Protein AF-A0A1I6G4V3-F1 (afdb_monomer)

pLDDT: mean 88.9, std 9.13, range [55.41, 96.25]

Mean predicted aligned error: 4.41 Å

Sequence (61 aa):
MVCGEPITVVTNGVAWYTDAGSDATVRHEGRIELYDAYVRLCDPVGASWVPRENVEMVSEV

Solvent-accessible surface area (backbone atoms only — not comparable to full-atom values): 3649 Å² total; per-residue (Å²): 133,87,85,77,78,60,80,43,74,37,73,53,18,42,37,34,29,49,49,98,90,43,96,53,77,43,80,48,76,36,33,34,35,36,40,93,67,30,34,37,44,47,50,99,89,49,71,49,80,40,52,44,92,40,45,79,46,77,44,77,115

Secondary structure (DSSP, 8-state):
---S--SEEEEEEEEEEE-TT-SSEEEEEEEEEE-SSEEEEEETTEEEEEEGG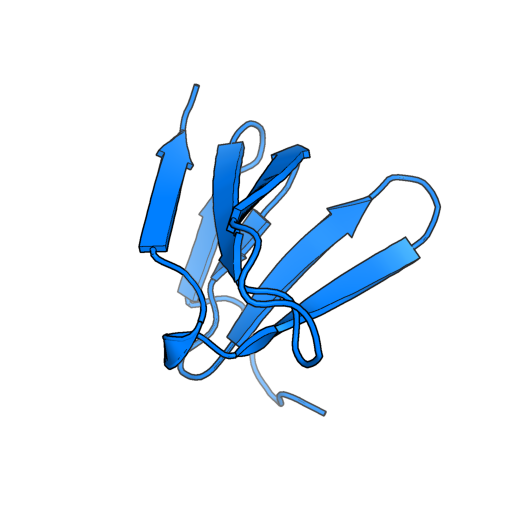GEEEEEE-

Nearest PDB structures (foldseek):
  9c9m-assembly1_C  TM=7.707E-01  e=8.573E-02  Human immunodeficiency virus 1
  8w34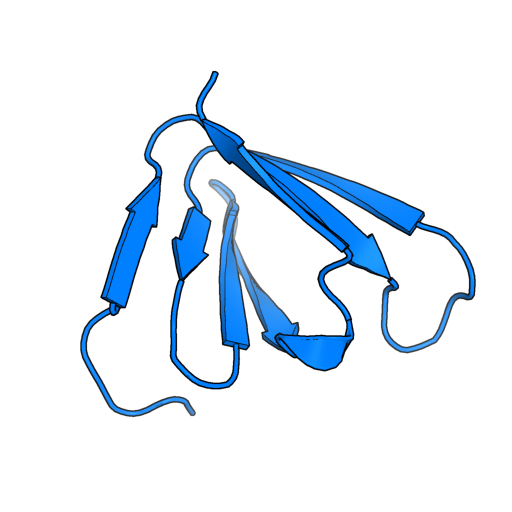-assembly1_L  TM=7.472E-01  e=7.256E-02  Human immunodeficiency virus 1
  6t6j-assembly1_C  TM=7.032E-01  e=9.581E-02  Human immunodeficiency virus 1
  8fnl-assembly1_J  TM=7.881E-01  e=3.845E-01  Homo sapiens
  5c5b-assembly2_D  TM=4.217E-01  e=1.823E+00  Homo sapiens

Foldseek 3Di:
DDPDAFPDKAAFKKWWFDDPPDPDIDIATGIWGHDPQWIWRDDPVDIDIGGPVGIPDMDHD

Organism: NCBI:txid553469

Radius of gyration: 10.73 Å; Cα contacts (8 Å, |Δi|>4): 132; chains: 1; bounding box: 26×23×27 Å

Structure (mmCIF, N/CA/C/O backbone):
data_AF-A0A1I6G4V3-F1
#
_entry.id   AF-A0A1I6G4V3-F1
#
loop_
_atom_site.group_PDB
_atom_site.id
_atom_site.type_symbol
_atom_site.label_atom_id
_atom_site.label_alt_id
_atom_site.label_comp_id
_atom_site.label_asym_id
_atom_site.label_entity_id
_atom_site.label_seq_id
_atom_site.pdbx_PDB_ins_code
_atom_site.Cartn_x
_atom_site.Cartn_y
_atom_site.Cartn_z
_atom_site.occupancy
_atom_site.B_iso_or_equiv
_atom_site.auth_seq_id
_atom_site.auth_comp_id
_atom_site.auth_asym_id
_atom_site.auth_atom_id
_atom_site.pdbx_PDB_model_num
ATOM 1 N N . MET A 1 1 ? 0.916 -1.560 -15.285 1.00 55.41 1 MET A N 1
ATOM 2 C CA . MET A 1 1 ? -0.510 -1.718 -14.930 1.00 55.41 1 MET A CA 1
ATOM 3 C C . MET A 1 1 ? -0.651 -3.124 -14.376 1.00 55.41 1 MET A C 1
ATOM 5 O O . MET A 1 1 ? -0.246 -4.051 -15.065 1.00 55.41 1 MET A O 1
ATOM 9 N N . VAL A 1 2 ? -1.069 -3.276 -13.120 1.00 62.34 2 VAL A N 1
ATOM 10 C CA . VAL A 1 2 ? -1.241 -4.601 -12.502 1.00 62.34 2 VAL A CA 1
ATOM 11 C C . VAL A 1 2 ? -2.535 -5.188 -13.062 1.00 62.34 2 VAL A C 1
ATOM 13 O O . VAL A 1 2 ? -3.594 -4.594 -12.884 1.00 62.34 2 VAL A O 1
ATOM 16 N N . CYS A 1 3 ? -2.451 -6.284 -13.815 1.00 56.00 3 CYS A N 1
ATOM 17 C CA . CYS A 1 3 ? -3.627 -6.975 -14.343 1.00 56.00 3 CYS A CA 1
ATOM 18 C C . CYS A 1 3 ? -4.085 -8.024 -13.324 1.00 56.00 3 CYS A C 1
ATOM 20 O O . CYS A 1 3 ? -3.363 -8.991 -13.096 1.00 56.00 3 CYS A O 1
ATOM 22 N N . GLY A 1 4 ? -5.263 -7.843 -12.725 1.00 78.88 4 GLY A N 1
ATOM 23 C CA . GLY A 1 4 ? -5.866 -8.825 -11.819 1.00 78.88 4 GLY A CA 1
ATOM 24 C C . GLY A 1 4 ? -6.844 -8.208 -10.823 1.00 78.88 4 GLY A C 1
ATOM 25 O O . GLY A 1 4 ? -6.940 -6.987 -10.715 1.00 78.88 4 GLY A O 1
ATOM 26 N N . GLU A 1 5 ? -7.566 -9.063 -10.104 1.00 88.00 5 GLU A N 1
ATOM 27 C CA . GLU A 1 5 ? -8.331 -8.681 -8.915 1.00 88.00 5 GLU A CA 1
ATOM 28 C C . GLU A 1 5 ? -7.390 -8.593 -7.701 1.00 88.00 5 GLU A C 1
ATOM 30 O O . GLU A 1 5 ? -6.369 -9.291 -7.663 1.00 88.00 5 GLU A O 1
ATOM 35 N N . PRO A 1 6 ? -7.691 -7.742 -6.707 1.00 92.75 6 PRO A N 1
ATOM 36 C CA . PRO A 1 6 ? -6.917 -7.719 -5.477 1.00 92.75 6 PRO A CA 1
ATOM 37 C C . PRO A 1 6 ? -7.049 -9.053 -4.735 1.00 92.75 6 PRO A C 1
ATOM 39 O O . PRO A 1 6 ? -8.138 -9.608 -4.614 1.00 92.75 6 PRO A O 1
ATOM 42 N N . ILE A 1 7 ? -5.932 -9.536 -4.190 1.00 94.12 7 ILE A N 1
ATOM 43 C CA . ILE A 1 7 ? -5.871 -10.726 -3.330 1.00 94.12 7 ILE A CA 1
ATOM 44 C C . ILE A 1 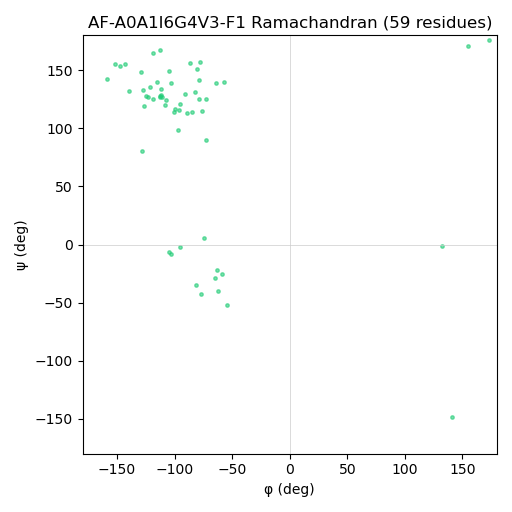7 ? -6.697 -10.492 -2.065 1.00 94.12 7 ILE A C 1
ATOM 46 O O . ILE A 1 7 ? -7.379 -11.392 -1.584 1.00 94.12 7 ILE A O 1
ATOM 50 N N . THR A 1 8 ? -6.616 -9.276 -1.522 1.00 94.69 8 THR A N 1
ATOM 51 C CA . THR A 1 8 ? -7.408 -8.855 -0.369 1.00 94.69 8 THR A CA 1
ATOM 52 C C . THR A 1 8 ? -7.739 -7.373 -0.467 1.00 94.69 8 THR A C 1
ATOM 54 O O . THR A 1 8 ? -6.988 -6.590 -1.057 1.00 94.69 8 THR A O 1
ATOM 57 N N . VAL A 1 9 ? -8.841 -6.979 0.163 1.00 95.25 9 VAL A N 1
ATOM 58 C CA . VAL A 1 9 ? -9.248 -5.579 0.289 1.00 95.25 9 VAL A CA 1
ATOM 59 C C . VAL A 1 9 ? -9.482 -5.269 1.759 1.00 95.25 9 VAL A C 1
ATOM 61 O O . VAL A 1 9 ? -10.370 -5.847 2.378 1.00 95.25 9 VAL A O 1
ATOM 64 N N . VAL A 1 10 ? -8.719 -4.318 2.288 1.00 94.88 10 VAL A N 1
ATOM 65 C CA . VAL A 1 10 ? -8.904 -3.764 3.629 1.00 94.88 10 VAL A CA 1
ATOM 66 C C . VAL A 1 10 ? -9.650 -2.443 3.486 1.00 94.88 10 VAL A C 1
ATOM 68 O O . VAL A 1 10 ? -9.163 -1.521 2.839 1.00 94.88 10 VAL A O 1
ATOM 71 N N . THR A 1 11 ? -10.858 -2.341 4.040 1.00 93.19 11 THR A N 1
ATOM 72 C CA . THR A 1 11 ? -11.710 -1.153 3.821 1.00 93.19 11 THR A CA 1
ATOM 73 C C . THR A 1 11 ? -11.329 0.019 4.730 1.00 93.19 11 THR A C 1
ATOM 75 O O . THR A 1 11 ? -11.374 1.159 4.283 1.00 93.19 11 THR A O 1
ATOM 78 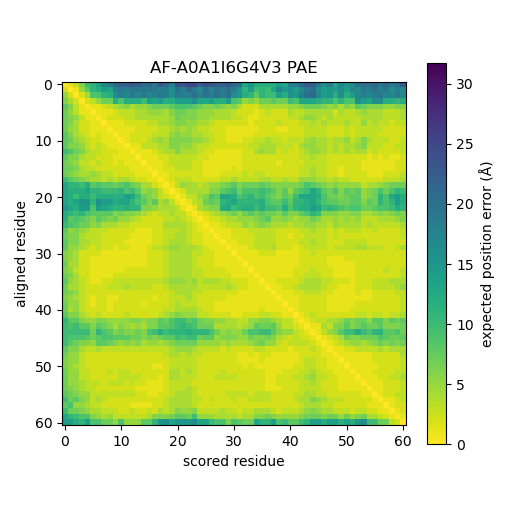N N . ASN A 1 12 ? -10.898 -0.269 5.961 1.00 91.75 12 ASN A N 1
ATOM 79 C CA . ASN A 1 12 ? -10.390 0.702 6.931 1.00 91.75 12 ASN A CA 1
ATOM 80 C C . ASN A 1 12 ? -9.037 0.207 7.443 1.00 91.75 12 ASN A C 1
ATOM 82 O O . ASN A 1 12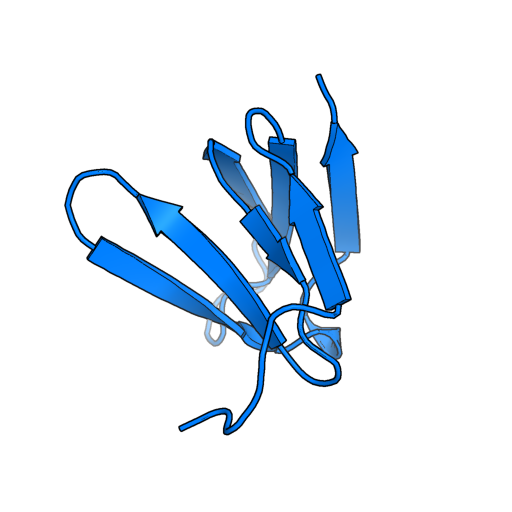 ? -8.959 -0.449 8.479 1.00 91.75 12 ASN A O 1
ATOM 86 N N . GLY A 1 13 ? -7.987 0.435 6.665 1.00 93.81 13 GLY A N 1
ATOM 87 C CA . GLY A 1 13 ? -6.655 -0.052 6.978 1.00 93.81 13 GLY A CA 1
ATOM 88 C C . GLY A 1 13 ? -5.636 1.057 7.151 1.00 93.81 13 GLY A C 1
ATOM 89 O O . GLY A 1 13 ? -5.842 2.201 6.747 1.00 93.81 13 GLY A O 1
ATOM 90 N N . VAL A 1 14 ? -4.507 0.678 7.736 1.00 95.12 14 VAL A N 1
ATOM 91 C CA . VAL A 1 14 ? -3.307 1.500 7.856 1.00 95.12 14 VAL A CA 1
ATOM 92 C C . VAL A 1 14 ? -2.180 0.793 7.117 1.00 95.12 14 VAL A C 1
ATOM 94 O O . VAL A 1 14 ? -1.881 -0.363 7.418 1.00 95.12 14 VAL A O 1
ATOM 97 N N . ALA A 1 15 ? -1.550 1.490 6.174 1.00 95.06 15 ALA A N 1
ATOM 98 C CA . ALA A 1 15 ? -0.342 1.041 5.494 1.00 95.06 15 ALA A CA 1
ATOM 99 C C . ALA A 1 15 ? 0.848 1.915 5.894 1.00 95.06 15 ALA A C 1
ATOM 101 O O . ALA A 1 15 ? 0.756 3.145 5.871 1.00 95.06 15 ALA A O 1
ATOM 102 N N . TRP A 1 16 ? 1.967 1.269 6.204 1.00 95.06 16 TRP A N 1
ATOM 103 C CA . TRP A 1 16 ? 3.271 1.903 6.371 1.00 95.06 16 TRP A CA 1
ATOM 104 C C . TRP A 1 16 ? 4.175 1.478 5.222 1.00 95.06 16 TRP A C 1
ATOM 106 O O . TRP A 1 16 ? 4.294 0.281 4.946 1.00 95.06 16 TRP A O 1
ATOM 116 N N . TYR A 1 17 ? 4.764 2.444 4.526 1.00 93.62 17 TYR A N 1
ATOM 117 C CA . TYR A 1 17 ? 5.571 2.177 3.340 1.00 93.62 17 TYR A CA 1
ATOM 118 C C . TYR A 1 17 ? 6.650 3.232 3.115 1.00 93.62 17 TYR A C 1
ATOM 120 O O . TYR A 1 17 ? 6.507 4.379 3.534 1.00 93.62 17 TYR A O 1
ATOM 128 N N . THR A 1 18 ? 7.714 2.854 2.417 1.00 92.94 18 THR A N 1
ATOM 129 C CA . THR A 1 18 ? 8.773 3.770 1.985 1.00 92.94 18 THR A CA 1
ATOM 130 C C . THR A 1 18 ? 8.447 4.320 0.599 1.00 92.94 18 THR A C 1
ATOM 132 O O . THR A 1 18 ? 8.136 3.562 -0.326 1.00 92.94 18 THR A O 1
ATOM 135 N N . ASP A 1 19 ? 8.502 5.642 0.438 1.00 84.06 19 ASP A N 1
ATOM 136 C CA . ASP A 1 19 ? 8.261 6.272 -0.860 1.00 84.06 19 ASP A CA 1
ATOM 137 C C . ASP A 1 19 ? 9.497 6.175 -1.768 1.00 84.06 19 ASP A C 1
ATOM 139 O O . ASP A 1 19 ? 10.640 6.305 -1.324 1.00 84.06 19 ASP A O 1
ATOM 143 N N . ALA A 1 20 ? 9.283 5.952 -3.064 1.00 72.62 20 ALA A N 1
ATOM 144 C CA . ALA A 1 20 ? 10.370 5.784 -4.022 1.00 72.62 20 ALA A CA 1
ATOM 145 C C . ALA A 1 20 ? 11.052 7.137 -4.290 1.00 72.62 20 ALA A C 1
ATOM 147 O O . ALA A 1 20 ? 10.670 7.883 -5.189 1.00 72.62 20 ALA A O 1
ATOM 148 N N . GLY A 1 21 ? 12.072 7.452 -3.493 1.00 74.62 21 GLY A N 1
ATOM 149 C CA . GLY A 1 21 ? 12.792 8.730 -3.531 1.00 74.62 21 GLY A CA 1
ATOM 150 C C . GLY A 1 21 ? 12.991 9.372 -2.159 1.00 74.62 21 GLY A C 1
ATOM 151 O O . GLY A 1 21 ? 13.621 10.425 -2.073 1.00 74.62 21 GLY A O 1
ATOM 152 N N . SER A 1 22 ? 12.483 8.744 -1.098 1.00 78.56 22 SER A N 1
ATOM 153 C CA . SER A 1 22 ? 12.667 9.182 0.278 1.00 78.56 22 SER A CA 1
ATOM 154 C C . SER A 1 22 ? 12.910 7.978 1.178 1.00 78.56 22 SER A C 1
ATOM 156 O O . SER A 1 22 ? 12.131 7.034 1.163 1.00 78.56 22 SER A O 1
ATOM 158 N N . ASP A 1 23 ? 13.930 8.044 2.031 1.00 79.19 23 ASP A N 1
ATOM 159 C CA . ASP A 1 23 ? 14.150 7.039 3.084 1.00 79.19 23 ASP A CA 1
ATOM 160 C C . ASP A 1 23 ? 13.148 7.184 4.251 1.00 79.19 23 ASP A C 1
ATOM 162 O O . ASP A 1 23 ? 13.270 6.521 5.279 1.00 79.19 23 ASP A O 1
ATOM 166 N N . ALA A 1 24 ? 12.168 8.086 4.134 1.00 85.31 24 ALA A N 1
ATOM 167 C CA . ALA A 1 24 ? 11.141 8.275 5.146 1.00 85.31 24 ALA A CA 1
ATOM 168 C C . ALA A 1 24 ? 10.013 7.247 4.998 1.00 85.31 24 ALA A C 1
ATOM 170 O O . ALA A 1 24 ? 9.421 7.096 3.927 1.00 85.31 24 ALA A O 1
ATOM 171 N N . THR A 1 25 ? 9.652 6.616 6.114 1.00 89.44 25 THR A N 1
ATOM 172 C CA . THR A 1 25 ? 8.435 5.811 6.214 1.00 89.44 25 THR A CA 1
ATOM 173 C C . THR A 1 25 ? 7.208 6.726 6.246 1.00 89.44 25 THR A C 1
ATOM 175 O O . THR A 1 25 ? 7.086 7.622 7.086 1.00 89.44 25 THR A O 1
ATOM 178 N N . VAL A 1 26 ? 6.282 6.482 5.326 1.00 92.81 26 VAL A N 1
ATOM 179 C CA . VAL A 1 26 ? 5.018 7.199 5.156 1.00 92.81 26 VAL A CA 1
ATOM 180 C C . VAL A 1 26 ? 3.870 6.340 5.676 1.00 92.81 26 VAL A C 1
ATOM 182 O O . VAL A 1 26 ? 3.906 5.111 5.614 1.00 92.81 26 VAL A O 1
ATOM 185 N N . ARG A 1 27 ? 2.831 7.006 6.185 1.00 94.06 27 ARG A N 1
ATOM 186 C CA . ARG A 1 27 ? 1.600 6.382 6.669 1.00 94.06 27 ARG A CA 1
ATOM 187 C C . ARG A 1 27 ? 0.425 6.758 5.776 1.00 94.06 27 ARG A C 1
ATOM 189 O O . ARG A 1 27 ? 0.161 7.943 5.593 1.00 94.06 27 ARG A O 1
ATOM 196 N N . HIS A 1 28 ? -0.316 5.763 5.305 1.00 93.00 28 HIS A N 1
ATOM 197 C CA . HIS A 1 28 ? -1.617 5.943 4.659 1.00 93.00 28 HIS A CA 1
ATOM 198 C C . HIS A 1 28 ? -2.719 5.291 5.500 1.00 93.00 28 HIS A C 1
ATOM 200 O O . HIS A 1 28 ? -2.532 4.196 6.032 1.00 93.00 28 HIS A O 1
ATOM 206 N N . GLU A 1 29 ? -3.867 5.961 5.601 1.00 94.12 29 GLU A N 1
ATOM 207 C CA . GLU A 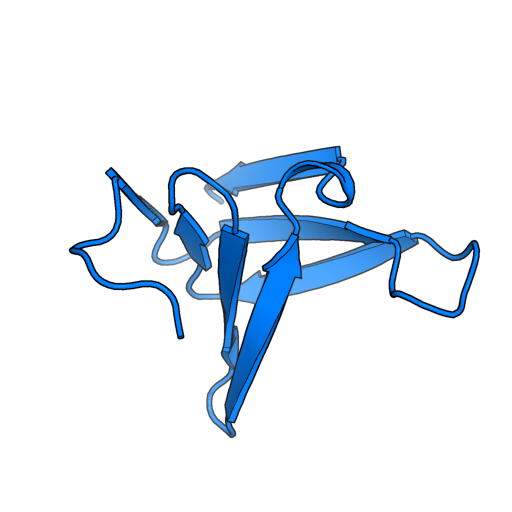1 29 ? -5.086 5.443 6.222 1.00 94.12 29 GLU A CA 1
ATOM 208 C C . GLU A 1 29 ? -6.224 5.444 5.206 1.00 94.12 29 GLU A C 1
ATOM 210 O O . GLU A 1 29 ? -6.449 6.446 4.527 1.00 94.12 29 GLU A O 1
ATOM 215 N N . GLY A 1 30 ? -6.982 4.352 5.153 1.00 93.75 30 GLY A N 1
ATOM 216 C CA . GLY A 1 30 ? -8.157 4.250 4.299 1.00 93.75 30 GLY A CA 1
ATOM 217 C C . GLY A 1 30 ? -8.293 2.882 3.657 1.00 93.75 30 GLY A C 1
ATOM 218 O O . GLY A 1 30 ? -7.919 1.857 4.231 1.00 93.75 30 GLY A O 1
ATOM 219 N N . ARG A 1 31 ? -8.863 2.861 2.452 1.00 95.12 31 ARG A N 1
ATOM 220 C CA . ARG A 1 31 ? -9.067 1.621 1.711 1.00 95.12 31 ARG A CA 1
ATOM 221 C C . ARG A 1 31 ? -7.760 1.196 1.050 1.00 95.12 31 ARG A C 1
ATOM 223 O O . ARG A 1 31 ? -7.178 1.938 0.264 1.00 95.12 31 ARG A O 1
ATOM 230 N N . ILE A 1 32 ? -7.332 -0.028 1.322 1.00 96.25 32 ILE A N 1
ATOM 231 C CA . ILE A 1 32 ? -6.087 -0.599 0.814 1.00 96.25 32 ILE A CA 1
ATOM 232 C C . ILE A 1 32 ? -6.414 -1.886 0.063 1.00 96.25 32 ILE A C 1
ATOM 234 O O . ILE A 1 32 ? -7.063 -2.788 0.591 1.00 96.25 32 ILE A O 1
ATOM 238 N N . GLU A 1 33 ? -5.957 -1.985 -1.180 1.00 95.75 33 GLU A N 1
ATOM 239 C CA . GLU A 1 33 ? -6.076 -3.199 -1.985 1.00 95.75 33 GLU A CA 1
ATOM 240 C C . GLU A 1 33 ? -4.696 -3.861 -2.106 1.00 95.75 33 GLU A C 1
ATOM 242 O O . GLU A 1 33 ? -3.726 -3.241 -2.548 1.00 95.75 33 GLU A O 1
ATOM 247 N N . LEU A 1 34 ? -4.604 -5.131 -1.716 1.00 94.19 34 LEU A N 1
ATOM 248 C CA . LEU A 1 34 ? -3.379 -5.923 -1.780 1.00 94.19 34 LEU A CA 1
ATOM 249 C C . LEU A 1 34 ? -3.357 -6.737 -3.074 1.00 94.19 34 LEU A C 1
ATOM 251 O O . LEU A 1 34 ? -4.216 -7.589 -3.287 1.00 94.19 34 LEU A O 1
ATOM 255 N N . TYR A 1 35 ? -2.343 -6.520 -3.904 1.00 94.62 35 TYR A N 1
ATOM 256 C CA . TYR A 1 35 ? -2.034 -7.311 -5.095 1.00 94.62 35 TYR A CA 1
ATOM 257 C C . TYR A 1 35 ? -0.717 -8.057 -4.891 1.00 94.62 35 TYR A C 1
ATOM 259 O O . TYR A 1 35 ? 0.034 -7.773 -3.960 1.00 94.62 35 TYR A O 1
ATOM 267 N N . ASP A 1 36 ? -0.420 -9.012 -5.769 1.00 92.19 36 ASP A N 1
ATOM 268 C CA . ASP A 1 36 ? 0.761 -9.872 -5.641 1.00 92.19 36 ASP A CA 1
ATOM 269 C C . ASP A 1 36 ? 2.066 -9.065 -5.515 1.00 92.19 36 ASP A C 1
ATOM 271 O O . ASP A 1 36 ? 2.776 -9.190 -4.521 1.00 92.19 36 ASP A O 1
ATOM 275 N N . ALA A 1 37 ? 2.298 -8.133 -6.444 1.00 92.25 37 ALA A N 1
ATOM 276 C CA . ALA A 1 37 ? 3.507 -7.306 -6.487 1.00 92.25 37 ALA A CA 1
ATOM 277 C C . ALA A 1 37 ? 3.318 -5.863 -5.982 1.00 92.25 37 ALA A C 1
ATOM 279 O O . ALA A 1 37 ? 4.291 -5.125 -5.858 1.00 92.25 37 ALA A O 1
ATOM 280 N N . TYR A 1 38 ? 2.084 -5.433 -5.706 1.00 93.38 38 TYR A N 1
ATOM 281 C CA . TYR A 1 38 ? 1.798 -4.040 -5.360 1.00 93.38 38 TYR A CA 1
ATOM 282 C C . TYR A 1 38 ? 0.711 -3.914 -4.301 1.00 93.38 38 TYR A C 1
ATOM 284 O O . TYR A 1 38 ? -0.185 -4.744 -4.185 1.00 93.38 38 TYR A O 1
ATOM 292 N N . VAL A 1 39 ? 0.745 -2.803 -3.584 1.00 94.25 39 VAL A N 1
ATOM 293 C CA . VAL A 1 39 ? -0.330 -2.326 -2.728 1.00 94.25 39 VAL A CA 1
ATOM 294 C C . VAL A 1 39 ? -0.898 -1.065 -3.348 1.00 94.25 39 VAL A C 1
ATOM 296 O O . VAL A 1 39 ? -0.163 -0.138 -3.687 1.00 94.25 39 VAL A O 1
ATOM 299 N N . ARG A 1 40 ? -2.216 -1.028 -3.514 1.00 94.88 40 ARG A N 1
ATOM 300 C CA . ARG A 1 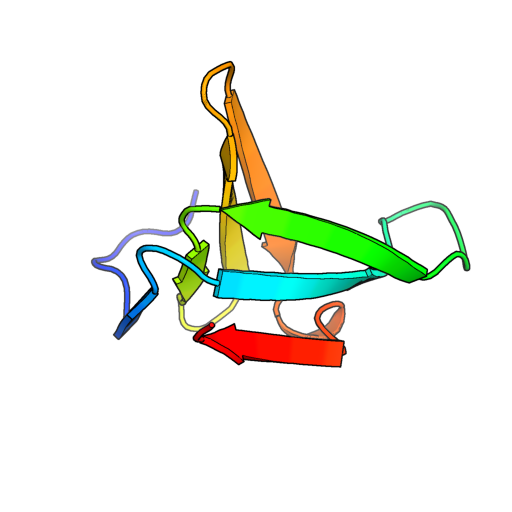40 ? -2.917 0.159 -3.981 1.00 94.88 40 ARG A CA 1
ATOM 301 C C . ARG A 1 40 ? -3.544 0.868 -2.790 1.00 94.88 40 ARG A C 1
ATOM 303 O O . ARG A 1 40 ? -4.471 0.352 -2.165 1.00 94.88 40 ARG A O 1
ATOM 310 N N . LEU A 1 41 ? -3.044 2.061 -2.515 1.00 94.31 41 LEU A N 1
ATOM 311 C CA . LEU A 1 41 ? -3.566 2.983 -1.516 1.00 94.31 41 LEU A CA 1
ATOM 312 C C . LEU A 1 41 ? -4.689 3.785 -2.178 1.00 94.31 41 LEU A C 1
ATOM 314 O O . LEU A 1 41 ? -4.443 4.487 -3.162 1.00 94.31 41 LEU A O 1
ATOM 318 N N . CYS A 1 42 ? -5.929 3.601 -1.729 1.00 93.25 42 CYS A N 1
ATOM 319 C CA . CYS A 1 42 ? -7.090 4.250 -2.328 1.00 93.25 42 CYS A CA 1
ATOM 320 C C . CYS A 1 42 ? -7.447 5.503 -1.527 1.00 93.25 42 CYS A C 1
ATOM 322 O O . CYS A 1 42 ? -8.145 5.424 -0.516 1.00 93.25 42 CYS A O 1
ATOM 324 N N . ASP A 1 43 ? -7.010 6.659 -2.020 1.00 85.56 43 ASP A N 1
ATOM 325 C CA . ASP A 1 43 ? -7.424 7.956 -1.504 1.00 85.56 43 ASP A CA 1
ATOM 326 C C . ASP A 1 43 ? -8.726 8.428 -2.182 1.0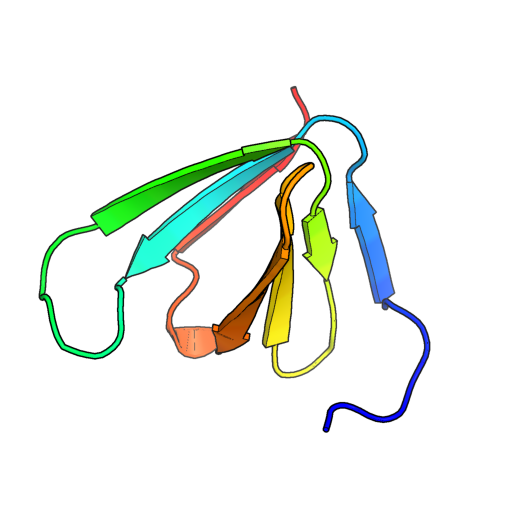0 85.56 43 ASP A C 1
ATOM 328 O O . ASP A 1 43 ? -9.026 8.059 -3.323 1.00 85.56 43 ASP A O 1
ATOM 332 N N . PRO A 1 44 ? -9.509 9.311 -1.538 1.00 79.88 44 PRO A N 1
ATOM 333 C CA . PRO A 1 44 ? -10.705 9.894 -2.153 1.00 79.88 44 PRO A CA 1
ATOM 334 C C . PRO A 1 44 ? -10.425 10.668 -3.452 1.00 79.88 44 PRO A C 1
ATOM 336 O O . PRO A 1 44 ? -11.311 10.827 -4.288 1.00 79.88 44 PRO A O 1
ATOM 339 N N . VAL A 1 45 ? -9.199 11.174 -3.607 1.00 81.44 45 VAL A N 1
ATOM 340 C CA . VAL A 1 45 ? -8.762 12.044 -4.713 1.00 81.44 45 VAL A CA 1
ATOM 341 C C . VAL A 1 45 ? -7.891 11.328 -5.747 1.00 81.44 45 VAL A C 1
ATOM 343 O O . VAL A 1 45 ? -7.577 11.907 -6.786 1.00 81.44 45 VAL A O 1
ATOM 346 N N . GLY A 1 46 ? -7.510 10.075 -5.505 1.00 81.62 46 GLY A N 1
ATOM 347 C CA . GLY A 1 46 ? -6.619 9.332 -6.388 1.00 81.62 46 GLY A CA 1
ATOM 348 C C . GLY A 1 46 ? -6.216 7.989 -5.799 1.00 81.62 46 GLY A C 1
ATOM 349 O O . GLY A 1 46 ? -6.579 7.651 -4.682 1.00 81.62 46 GLY A O 1
ATOM 350 N N . ALA A 1 47 ? -5.469 7.197 -6.558 1.00 86.19 47 ALA A N 1
ATOM 351 C CA . ALA A 1 47 ? -4.901 5.964 -6.034 1.00 86.19 47 ALA A CA 1
ATOM 352 C C . ALA A 1 47 ? -3.401 5.936 -6.289 1.00 86.19 47 ALA A C 1
ATOM 354 O O . ALA A 1 47 ? -2.963 6.177 -7.417 1.00 86.19 47 ALA A O 1
ATOM 355 N N . SER A 1 48 ? -2.647 5.594 -5.252 1.00 90.81 48 SER A N 1
ATOM 356 C CA . SER A 1 48 ? -1.199 5.423 -5.323 1.00 90.81 48 SER A CA 1
ATOM 357 C C . SER A 1 48 ? -0.867 3.938 -5.340 1.00 90.81 48 SER A C 1
ATOM 359 O O . SER A 1 48 ? -1.483 3.146 -4.628 1.00 90.81 48 SER A O 1
ATOM 361 N N . TRP A 1 49 ? 0.094 3.551 -6.174 1.00 92.94 49 TRP A N 1
ATOM 362 C CA . TRP A 1 49 ? 0.567 2.173 -6.271 1.00 92.94 49 TRP A CA 1
ATOM 363 C C . TRP A 1 49 ? 1.957 2.084 -5.668 1.00 92.94 49 TRP A C 1
ATOM 365 O O . TRP A 1 49 ? 2.882 2.735 -6.147 1.00 92.94 49 TRP A O 1
ATOM 375 N N . VAL A 1 50 ? 2.091 1.261 -4.637 1.00 92.75 50 VAL A N 1
ATOM 376 C CA . VAL A 1 50 ? 3.338 1.057 -3.907 1.00 92.75 50 VAL A CA 1
ATOM 377 C C . VAL A 1 50 ? 3.817 -0.370 -4.160 1.00 92.75 50 VAL A C 1
ATOM 379 O O . VAL A 1 50 ? 3.025 -1.298 -3.989 1.00 92.75 50 VAL A O 1
ATOM 382 N N . PRO A 1 51 ? 5.068 -0.587 -4.596 1.00 93.44 51 PRO A N 1
ATOM 383 C CA . PRO A 1 51 ? 5.630 -1.929 -4.707 1.00 93.44 51 PRO A CA 1
ATOM 384 C C . PRO A 1 51 ? 5.582 -2.652 -3.361 1.00 93.44 51 PRO A C 1
ATOM 386 O O . PRO A 1 51 ? 5.818 -2.041 -2.318 1.00 93.44 51 PRO A O 1
ATOM 389 N N . ARG A 1 52 ? 5.253 -3.945 -3.360 1.00 91.94 52 ARG A N 1
ATOM 390 C CA . ARG A 1 52 ? 5.039 -4.693 -2.113 1.00 91.94 52 ARG A CA 1
ATOM 391 C C . ARG A 1 52 ? 6.313 -4.807 -1.278 1.00 91.94 52 ARG A C 1
ATOM 393 O O . ARG A 1 52 ? 6.227 -4.844 -0.058 1.00 91.94 52 ARG A O 1
ATOM 400 N N . GLU A 1 53 ? 7.474 -4.795 -1.924 1.00 93.38 53 GLU A N 1
ATOM 401 C CA . GLU A 1 53 ? 8.787 -4.741 -1.281 1.00 93.38 53 GLU A CA 1
ATOM 402 C C . GLU A 1 53 ? 9.035 -3.452 -0.482 1.00 93.38 53 GLU A C 1
ATOM 404 O O . GLU A 1 53 ? 9.853 -3.462 0.433 1.00 93.38 53 GLU A O 1
ATOM 409 N N . ASN A 1 54 ? 8.309 -2.371 -0.785 1.00 93.88 54 ASN A N 1
ATOM 410 C CA . ASN A 1 54 ? 8.412 -1.092 -0.081 1.00 93.88 54 ASN A CA 1
ATOM 411 C C . ASN A 1 54 ? 7.362 -0.946 1.028 1.00 93.88 54 ASN A C 1
ATOM 413 O O . ASN A 1 54 ? 7.318 0.085 1.695 1.00 93.88 54 ASN A O 1
ATOM 417 N N . VAL A 1 55 ? 6.479 -1.933 1.206 1.00 93.81 55 VAL A N 1
ATOM 418 C CA . VAL A 1 55 ? 5.431 -1.903 2.228 1.00 93.81 55 VAL A CA 1
ATOM 419 C C . VAL A 1 55 ? 5.909 -2.667 3.450 1.00 93.81 55 VAL A C 1
ATOM 421 O O . VAL A 1 55 ? 6.096 -3.879 3.410 1.00 93.81 55 VAL A O 1
ATOM 424 N N . GLU A 1 56 ? 6.062 -1.951 4.557 1.00 94.50 56 GLU A N 1
ATOM 425 C CA . GLU A 1 56 ? 6.514 -2.521 5.823 1.00 94.50 56 GLU A CA 1
ATOM 426 C C . GLU A 1 56 ? 5.381 -3.287 6.518 1.00 94.50 56 GLU A C 1
ATOM 428 O O . GLU A 1 56 ? 5.587 -4.373 7.059 1.00 94.50 56 GLU A O 1
ATOM 433 N N . MET A 1 57 ? 4.168 -2.724 6.508 1.00 92.88 57 MET A N 1
ATOM 434 C CA . MET A 1 57 ? 3.021 -3.293 7.214 1.00 92.88 57 MET A CA 1
ATOM 435 C C . MET A 1 57 ? 1.696 -2.788 6.649 1.00 92.88 57 MET A C 1
ATOM 437 O O . MET A 1 57 ? 1.546 -1.604 6.349 1.00 92.88 57 MET A O 1
ATOM 441 N N . VAL A 1 58 ? 0.708 -3.684 6.596 1.00 93.12 58 VAL A N 1
ATOM 442 C CA . VAL A 1 58 ? -0.708 -3.357 6.393 1.00 93.12 58 VAL A CA 1
ATOM 443 C C . VAL A 1 58 ? -1.503 -3.971 7.540 1.00 93.12 58 VAL A C 1
ATOM 445 O O . VAL A 1 58 ? -1.368 -5.165 7.803 1.00 93.12 58 VAL A O 1
ATOM 448 N N . SER A 1 59 ? -2.322 -3.166 8.214 1.00 93.06 59 SER A N 1
ATOM 449 C CA . SER A 1 59 ? -3.220 -3.609 9.288 1.00 93.06 59 SER A CA 1
ATOM 450 C C . SER A 1 59 ? -4.634 -3.112 9.037 1.00 93.06 59 SER A C 1
ATOM 452 O O . SER A 1 59 ? -4.817 -2.020 8.503 1.00 93.06 59 SER A O 1
ATOM 454 N N . GLU A 1 60 ? -5.623 -3.884 9.467 1.00 88.88 60 GLU A N 1
ATOM 455 C CA . GLU A 1 60 ? -6.992 -3.394 9.639 1.00 88.88 60 GLU A CA 1
ATOM 456 C C . GLU A 1 60 ? -7.090 -2.590 10.947 1.00 88.88 60 GLU A C 1
ATOM 458 O O . GLU A 1 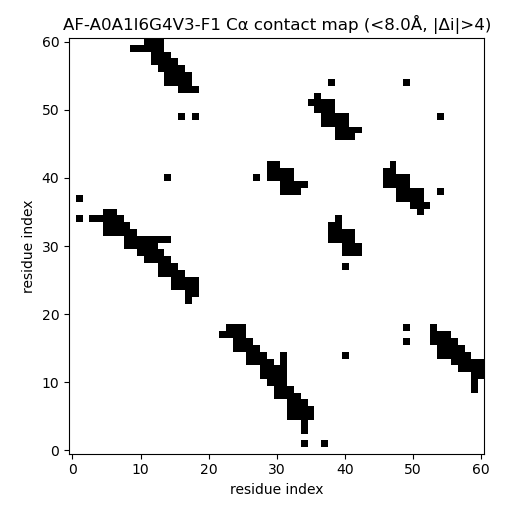60 ? -6.247 -2.760 11.839 1.00 88.88 60 GLU A O 1
ATOM 463 N N . VAL A 1 61 ? -8.083 -1.702 11.034 1.00 77.94 61 VAL A N 1
ATOM 464 C CA . VAL A 1 61 ? -8.435 -0.924 12.236 1.00 77.94 61 VAL A CA 1
ATOM 465 C C . VAL A 1 61 ? -9.703 -1.471 12.870 1.00 77.94 61 VAL A C 1
ATOM 467 O O . VAL A 1 61 ? -10.673 -1.712 12.116 1.00 77.94 61 VAL A O 1
#